Protein AF-A0A966UTX0-F1 (afdb_monomer_lite)

pLDDT: mean 93.43, std 8.61, range [53.66, 98.44]

Structure (mmCIF, N/CA/C/O backbone):
data_AF-A0A966UTX0-F1
#
_entry.id   AF-A0A966UTX0-F1
#
loop_
_atom_site.group_PDB
_atom_site.id
_atom_site.type_symbol
_atom_site.label_atom_id
_atom_site.label_alt_id
_atom_site.label_comp_id
_atom_site.label_asym_id
_atom_site.label_entity_id
_atom_site.label_seq_id
_atom_site.pdbx_PDB_ins_code
_atom_site.Cartn_x
_atom_site.Cartn_y
_atom_site.Cartn_z
_atom_site.occupancy
_atom_site.B_iso_or_equiv
_atom_site.auth_seq_id
_atom_site.auth_comp_id
_atom_site.auth_asym_id
_atom_site.auth_atom_id
_atom_site.pdbx_PDB_model_num
ATOM 1 N N . MET A 1 1 ? 28.470 7.328 -10.025 1.00 53.66 1 MET A N 1
ATOM 2 C CA . MET A 1 1 ? 27.880 6.794 -8.776 1.00 53.66 1 MET A CA 1
ATOM 3 C C . MET A 1 1 ? 26.417 7.216 -8.711 1.00 53.66 1 MET A C 1
ATOM 5 O O . MET A 1 1 ? 26.149 8.389 -8.480 1.00 53.66 1 MET A O 1
ATOM 9 N N . ALA A 1 2 ? 25.469 6.323 -9.007 1.00 60.69 2 ALA A N 1
ATOM 10 C CA . ALA A 1 2 ? 24.045 6.658 -8.938 1.00 60.69 2 ALA A CA 1
ATOM 11 C C . ALA A 1 2 ? 23.622 6.802 -7.466 1.00 60.69 2 ALA A C 1
ATOM 13 O O . ALA A 1 2 ? 23.802 5.875 -6.678 1.00 60.69 2 ALA A O 1
ATOM 14 N N . ARG A 1 3 ? 23.090 7.966 -7.074 1.00 73.81 3 ARG A N 1
ATOM 15 C CA . ARG A 1 3 ? 22.502 8.148 -5.737 1.00 73.81 3 ARG A CA 1
ATOM 16 C C . ARG A 1 3 ? 21.242 7.286 -5.667 1.00 73.81 3 ARG A C 1
ATOM 18 O O . ARG A 1 3 ? 20.348 7.441 -6.495 1.00 73.81 3 ARG A O 1
ATOM 25 N N . SER A 1 4 ? 21.190 6.368 -4.705 1.00 78.19 4 SER A N 1
ATOM 26 C CA . SER A 1 4 ? 20.012 5.528 -4.487 1.00 78.19 4 SER A CA 1
ATOM 27 C C . SER A 1 4 ? 18.797 6.402 -4.170 1.00 78.19 4 SER A C 1
ATOM 29 O O . SER A 1 4 ? 18.864 7.275 -3.308 1.00 78.19 4 SER A O 1
ATOM 31 N N . ALA A 1 5 ? 17.678 6.156 -4.852 1.00 82.06 5 ALA A N 1
ATOM 32 C CA . ALA A 1 5 ? 16.402 6.808 -4.556 1.00 82.06 5 ALA A CA 1
ATOM 33 C C . ALA A 1 5 ? 15.742 6.279 -3.262 1.00 82.06 5 ALA A C 1
ATOM 35 O O . ALA A 1 5 ? 14.698 6.785 -2.841 1.00 82.06 5 ALA A O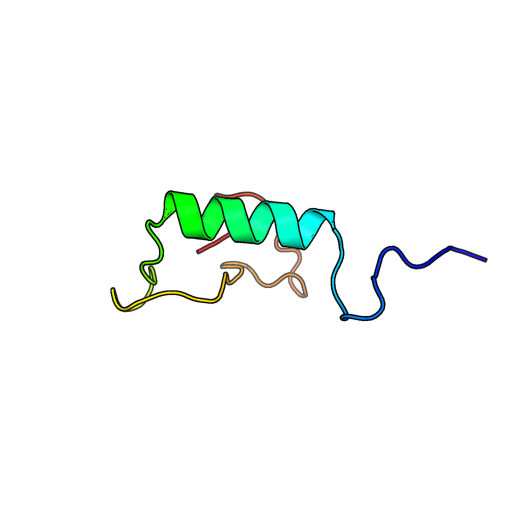 1
ATOM 36 N N . LEU A 1 6 ? 16.312 5.236 -2.645 1.00 87.19 6 LEU A N 1
ATOM 37 C CA . LEU A 1 6 ? 15.833 4.668 -1.388 1.00 87.19 6 LEU A CA 1
ATOM 38 C C . LEU A 1 6 ? 16.292 5.529 -0.212 1.00 87.19 6 LEU A C 1
ATOM 40 O O . LEU A 1 6 ? 17.470 5.857 -0.084 1.00 87.19 6 LEU A O 1
ATOM 44 N N . ARG A 1 7 ? 15.360 5.848 0.690 1.00 85.06 7 ARG A N 1
ATOM 45 C CA . ARG A 1 7 ? 15.720 6.398 2.003 1.00 85.06 7 ARG A CA 1
ATOM 46 C C . ARG A 1 7 ? 16.277 5.296 2.900 1.00 85.06 7 ARG A C 1
ATOM 48 O O . ARG A 1 7 ? 16.055 4.116 2.641 1.00 85.06 7 ARG A O 1
ATOM 55 N N . SER A 1 8 ? 16.914 5.689 4.003 1.00 87.56 8 SER A N 1
ATOM 56 C CA . SER A 1 8 ? 17.420 4.767 5.033 1.00 87.56 8 SER A CA 1
ATOM 57 C C . SER A 1 8 ? 16.363 3.788 5.558 1.00 87.56 8 SER A C 1
ATOM 59 O O . SER A 1 8 ? 16.702 2.691 5.977 1.00 87.56 8 SER A O 1
ATOM 61 N N . THR A 1 9 ? 15.078 4.142 5.477 1.00 84.31 9 THR A N 1
ATOM 62 C CA . THR A 1 9 ? 13.947 3.283 5.863 1.00 84.31 9 THR A CA 1
ATOM 63 C C . THR A 1 9 ? 13.479 2.316 4.762 1.00 84.31 9 THR A C 1
ATOM 65 O O . THR A 1 9 ? 12.387 1.768 4.855 1.00 84.31 9 THR A O 1
ATOM 68 N N . GLY A 1 10 ? 14.253 2.125 3.688 1.00 87.12 10 GLY A N 1
ATOM 69 C CA . GLY A 1 10 ? 14.027 1.065 2.694 1.00 87.12 10 GLY A CA 1
ATOM 70 C C . GLY A 1 10 ? 12.958 1.346 1.631 1.00 87.12 10 GLY A C 1
ATOM 71 O O . GLY A 1 10 ? 12.661 0.478 0.819 1.00 87.12 10 GLY A O 1
ATOM 72 N N . SER A 1 11 ? 12.382 2.551 1.584 1.00 90.00 11 SER A N 1
ATOM 73 C CA . SER A 1 11 ? 11.423 2.935 0.535 1.00 90.00 11 SER A CA 1
ATOM 74 C C . SER A 1 11 ? 11.658 4.340 -0.024 1.00 90.00 11 SER A C 1
ATOM 76 O O . SER A 1 11 ? 12.353 5.172 0.575 1.00 90.00 11 SER A O 1
ATOM 78 N N . THR A 1 12 ? 11.093 4.608 -1.201 1.00 93.31 12 THR A N 1
ATOM 79 C CA . THR A 1 12 ? 11.201 5.900 -1.895 1.00 93.31 12 THR A CA 1
ATOM 80 C C . THR A 1 12 ? 10.125 6.875 -1.410 1.00 93.31 12 THR A C 1
ATOM 82 O O . THR A 1 12 ? 9.045 6.470 -0.976 1.00 93.31 12 THR A O 1
ATOM 85 N N . ASP A 1 13 ? 10.385 8.184 -1.482 1.00 93.44 13 ASP A N 1
ATOM 86 C CA . ASP A 1 13 ? 9.376 9.195 -1.114 1.00 93.44 13 ASP A CA 1
ATOM 87 C C . ASP A 1 13 ? 8.157 9.172 -2.033 1.00 93.44 13 ASP A C 1
ATOM 89 O O . ASP A 1 13 ? 7.036 9.430 -1.592 1.00 93.44 13 ASP A O 1
ATOM 93 N N . ARG A 1 14 ? 8.364 8.791 -3.297 1.00 93.62 14 ARG A N 1
ATOM 94 C CA . ARG A 1 14 ? 7.284 8.547 -4.251 1.00 93.62 14 ARG A CA 1
ATOM 95 C C . ARG A 1 14 ? 6.344 7.450 -3.749 1.00 93.62 14 ARG A C 1
ATOM 97 O O . ARG A 1 14 ? 5.143 7.692 -3.680 1.00 93.62 14 ARG A O 1
ATOM 104 N N . TRP A 1 15 ? 6.881 6.293 -3.350 1.00 95.00 15 TRP A N 1
ATOM 105 C CA . TRP A 1 15 ? 6.069 5.176 -2.858 1.00 95.00 15 TRP A CA 1
ATOM 106 C C . TRP A 1 15 ? 5.280 5.550 -1.602 1.00 95.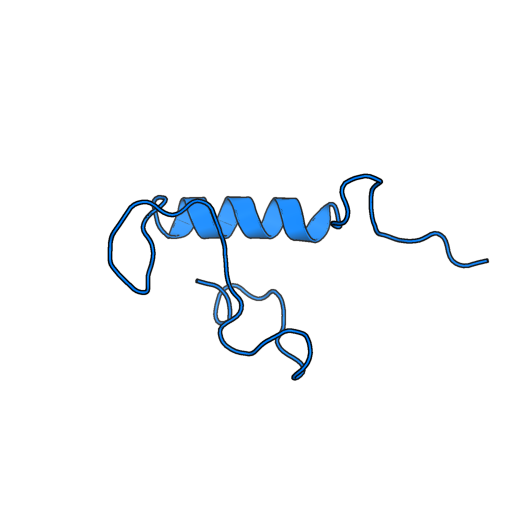00 15 TRP A C 1
ATOM 108 O O . TRP A 1 15 ? 4.086 5.283 -1.527 1.00 95.00 15 TRP A O 1
ATOM 118 N N . ARG A 1 16 ? 5.901 6.255 -0.645 1.00 94.81 16 ARG A N 1
ATOM 119 C CA . ARG A 1 16 ? 5.200 6.699 0.575 1.00 94.81 16 ARG A CA 1
ATOM 120 C C . ARG A 1 16 ? 3.987 7.576 0.265 1.00 94.81 16 ARG A C 1
ATOM 122 O O . ARG A 1 16 ? 2.937 7.384 0.870 1.00 94.81 16 ARG A O 1
ATOM 129 N N . LYS A 1 17 ? 4.114 8.508 -0.687 1.00 96.81 17 LYS A N 1
ATOM 130 C CA . LYS A 1 17 ? 2.999 9.369 -1.117 1.00 96.81 17 LYS A CA 1
ATOM 131 C C . LYS A 1 17 ? 1.883 8.567 -1.787 1.00 96.81 17 LYS A C 1
ATOM 133 O O . LYS A 1 17 ? 0.719 8.838 -1.522 1.00 96.81 17 LYS A O 1
ATOM 138 N N . ILE A 1 18 ? 2.229 7.599 -2.636 1.00 97.56 18 ILE A N 1
ATOM 139 C CA . ILE A 1 18 ? 1.249 6.734 -3.310 1.00 97.56 18 ILE A CA 1
ATOM 140 C C . ILE A 1 18 ? 0.510 5.874 -2.281 1.00 97.56 18 ILE A C 1
ATOM 142 O O . ILE A 1 18 ? -0.714 5.928 -2.232 1.00 97.56 18 ILE A O 1
ATOM 146 N N . ARG A 1 19 ? 1.237 5.184 -1.392 1.00 97.38 19 ARG A N 1
ATOM 147 C CA . ARG A 1 19 ? 0.656 4.344 -0.334 1.00 97.38 19 ARG A CA 1
ATOM 148 C C . ARG A 1 19 ? -0.380 5.097 0.503 1.00 97.38 19 ARG A C 1
ATOM 150 O O . ARG A 1 19 ? -1.456 4.572 0.749 1.00 97.38 19 ARG A O 1
ATOM 157 N N . VAL A 1 20 ? -0.069 6.322 0.934 1.00 98.00 20 VAL A N 1
ATOM 158 C CA . VAL A 1 20 ? -1.014 7.127 1.731 1.00 98.00 20 VAL A CA 1
ATOM 159 C C . VAL A 1 20 ? -2.281 7.451 0.936 1.00 98.00 20 VAL A C 1
ATOM 161 O O . VAL A 1 20 ? -3.370 7.334 1.483 1.00 98.00 20 VAL A O 1
ATOM 164 N N . LYS A 1 21 ? -2.161 7.801 -0.351 1.00 98.25 21 LYS A N 1
ATOM 165 C CA . LYS A 1 21 ? -3.326 8.090 -1.202 1.00 98.25 21 LYS A CA 1
ATOM 166 C C . LYS A 1 21 ? -4.227 6.873 -1.407 1.00 98.25 21 LYS A C 1
ATOM 168 O O . LYS A 1 21 ? -5.439 7.036 -1.403 1.00 98.25 21 LYS A O 1
ATOM 173 N N . ILE A 1 22 ? -3.648 5.685 -1.590 1.00 98.38 22 ILE A N 1
ATOM 174 C CA . ILE A 1 22 ? -4.423 4.449 -1.774 1.00 98.38 22 ILE A CA 1
ATOM 175 C C . ILE A 1 22 ? -5.154 4.073 -0.483 1.00 98.38 22 ILE A C 1
ATOM 177 O O . ILE A 1 22 ? -6.365 3.902 -0.515 1.00 98.38 22 ILE A O 1
ATOM 181 N N . LEU A 1 23 ? -4.474 4.101 0.670 1.00 98.44 23 LEU A N 1
ATOM 182 C CA . LEU A 1 23 ? -5.137 3.872 1.962 1.00 98.44 23 LEU A CA 1
ATOM 183 C C . LEU A 1 23 ? -6.286 4.861 2.209 1.00 98.44 23 LEU A C 1
ATOM 185 O O . LEU A 1 23 ? -7.340 4.469 2.690 1.00 98.44 23 LEU A O 1
ATOM 189 N N . GLN A 1 24 ? -6.109 6.136 1.849 1.00 98.31 24 GLN A N 1
ATOM 190 C CA . GLN A 1 24 ? -7.172 7.138 1.961 1.00 98.31 24 GLN A CA 1
ATOM 191 C C . GLN A 1 24 ? -8.338 6.881 0.998 1.00 98.31 24 GLN A C 1
ATOM 193 O O . GLN A 1 24 ? -9.488 7.026 1.406 1.00 98.31 24 GLN A O 1
ATOM 198 N N . ARG A 1 25 ? -8.060 6.494 -0.257 1.00 97.88 25 ARG A N 1
ATOM 199 C CA . ARG A 1 25 ? -9.080 6.111 -1.251 1.00 97.88 25 ARG A CA 1
ATOM 200 C C . ARG A 1 25 ? -9.949 4.974 -0.720 1.00 97.88 25 ARG A C 1
ATOM 202 O O . ARG A 1 25 ? -11.170 5.047 -0.810 1.00 97.88 25 ARG A O 1
ATOM 209 N N . ASP A 1 26 ? -9.303 3.975 -0.133 1.00 97.94 26 ASP A N 1
ATOM 210 C CA . ASP A 1 26 ? -9.946 2.747 0.329 1.00 97.94 26 ASP A CA 1
ATOM 211 C C . ASP A 1 26 ? -10.492 2.872 1.755 1.00 97.94 26 ASP A C 1
ATOM 213 O O . ASP A 1 26 ? -10.895 1.881 2.353 1.00 97.94 26 ASP A O 1
ATOM 217 N N . GLN A 1 27 ? -10.516 4.091 2.309 1.00 98.19 27 GLN A N 1
ATOM 218 C CA . GLN A 1 27 ? -10.998 4.389 3.661 1.00 98.19 27 GLN A CA 1
ATOM 219 C C . GLN A 1 27 ? -10.319 3.540 4.743 1.00 98.19 27 GLN A C 1
ATOM 221 O O . GLN A 1 27 ? -10.917 3.239 5.770 1.00 98.19 27 GLN A O 1
ATOM 226 N N . TYR A 1 28 ? -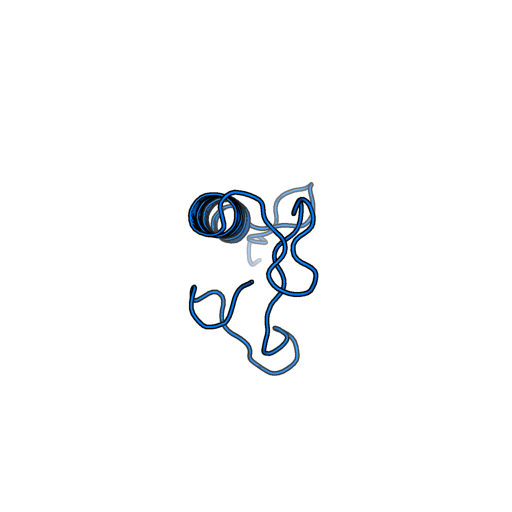9.053 3.179 4.521 1.00 98.19 28 TYR A N 1
ATOM 227 C CA . TYR A 1 28 ? -8.290 2.272 5.372 1.00 98.19 28 TYR A CA 1
ATOM 228 C C . TYR A 1 28 ? -8.972 0.904 5.545 1.00 98.19 28 TYR A C 1
ATOM 230 O O . TYR A 1 28 ? -8.824 0.280 6.589 1.00 98.19 28 TYR A O 1
ATOM 238 N N . VAL A 1 29 ? -9.676 0.413 4.519 1.00 98.06 29 VAL A N 1
ATOM 239 C CA . VAL A 1 29 ? -10.302 -0.916 4.488 1.00 98.06 29 VAL A CA 1
ATOM 240 C C . VAL A 1 29 ? -9.605 -1.808 3.461 1.00 98.06 29 VAL A C 1
ATOM 242 O O . VAL A 1 29 ? -9.434 -1.448 2.296 1.00 98.06 29 VAL A O 1
ATOM 245 N N . CYS A 1 30 ? -9.215 -3.002 3.900 1.00 97.06 30 CYS A N 1
ATOM 246 C CA . CYS A 1 30 ? -8.551 -4.017 3.097 1.00 97.06 30 CYS A CA 1
ATOM 247 C C . CYS A 1 30 ? -9.498 -4.533 2.018 1.00 97.06 30 CYS A C 1
ATOM 249 O O . CYS A 1 30 ? -10.541 -5.113 2.324 1.00 97.06 30 CYS A O 1
ATOM 251 N N . GLN A 1 31 ? -9.102 -4.397 0.754 1.00 96.19 31 GLN A N 1
ATOM 252 C CA . GLN A 1 31 ? -9.927 -4.832 -0.374 1.00 96.19 31 GLN A CA 1
ATOM 253 C C . GLN A 1 31 ? -10.052 -6.360 -0.481 1.00 96.19 31 GLN A C 1
ATOM 255 O O . GLN A 1 31 ? -10.969 -6.855 -1.129 1.00 96.19 31 GLN A O 1
ATOM 260 N N . TYR A 1 32 ? -9.168 -7.124 0.169 1.00 95.81 32 TYR A N 1
ATOM 261 C CA . TYR A 1 32 ? -9.256 -8.585 0.179 1.00 95.81 32 TYR A CA 1
ATOM 262 C C . TYR A 1 32 ? -10.285 -9.121 1.180 1.00 95.81 32 TYR A C 1
AT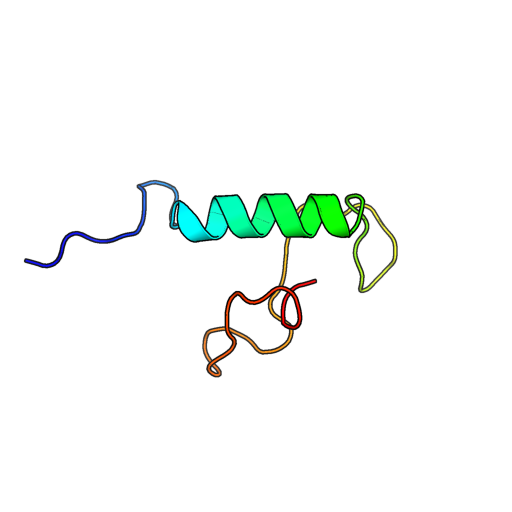OM 264 O O . TYR A 1 32 ? -11.008 -10.062 0.865 1.00 95.81 32 TYR A O 1
ATOM 272 N N . CYS A 1 33 ? -10.326 -8.573 2.399 1.00 96.81 33 CYS A N 1
ATOM 273 C CA . CYS A 1 33 ? -11.092 -9.160 3.508 1.00 96.81 33 CYS A CA 1
ATOM 274 C C . CYS A 1 33 ? -12.065 -8.202 4.208 1.00 96.81 33 CYS A C 1
ATOM 276 O O . CYS A 1 33 ? -12.812 -8.637 5.083 1.00 96.81 33 CYS A O 1
ATOM 278 N N . GLY A 1 34 ? -12.059 -6.911 3.869 1.00 97.00 34 GLY A N 1
ATOM 279 C CA . GLY A 1 34 ? -12.941 -5.903 4.463 1.00 97.00 34 GLY A CA 1
ATOM 280 C C . GLY A 1 34 ? -12.581 -5.469 5.891 1.00 97.00 34 GLY A C 1
ATOM 281 O O . GLY A 1 34 ? -13.364 -4.758 6.508 1.00 97.00 34 GLY A O 1
ATOM 282 N N . GLN A 1 35 ? -11.437 -5.899 6.432 1.00 97.50 35 GLN A N 1
ATOM 283 C CA . GLN A 1 35 ? -10.918 -5.452 7.737 1.00 97.50 35 GLN A CA 1
ATOM 284 C C . GLN A 1 35 ? -10.043 -4.198 7.595 1.00 97.50 35 GLN A C 1
ATOM 286 O O . GLN A 1 35 ? -9.742 -3.783 6.478 1.00 97.50 35 GLN A O 1
ATOM 291 N N . ASP A 1 36 ? -9.576 -3.624 8.704 1.00 98.06 36 ASP A N 1
ATOM 292 C CA . ASP A 1 36 ? -8.690 -2.454 8.686 1.00 98.06 36 ASP A CA 1
ATOM 293 C C . ASP A 1 36 ? -7.388 -2.709 7.897 1.00 98.06 36 ASP A C 1
ATOM 295 O O . ASP A 1 36 ? -6.682 -3.701 8.103 1.00 98.06 36 ASP A O 1
ATOM 299 N N . ALA A 1 37 ? -7.038 -1.781 7.005 1.00 97.81 37 ALA A N 1
ATOM 300 C CA . ALA A 1 37 ? -5.836 -1.816 6.182 1.00 97.81 37 ALA A CA 1
ATOM 301 C C . ALA A 1 37 ? -4.745 -0.882 6.708 1.00 97.81 37 ALA A C 1
ATOM 303 O O . ALA A 1 37 ? -4.940 0.314 6.939 1.00 97.81 37 ALA A O 1
ATOM 304 N N . THR A 1 38 ? -3.532 -1.426 6.797 1.00 97.06 38 THR A N 1
ATOM 305 C CA . THR A 1 38 ? -2.310 -0.664 7.108 1.00 97.06 38 THR A CA 1
ATOM 306 C C . THR A 1 38 ? -1.239 -0.799 6.027 1.00 97.06 38 THR A C 1
ATOM 308 O O . THR A 1 38 ? -0.202 -0.131 6.082 1.00 97.06 38 THR A O 1
ATOM 311 N N . THR A 1 39 ? -1.474 -1.621 5.012 1.00 96.31 39 THR A N 1
ATOM 312 C CA . THR A 1 39 ? -0.559 -1.893 3.900 1.00 96.31 39 THR A CA 1
ATOM 313 C C . THR A 1 39 ? -1.274 -1.679 2.573 1.00 96.31 39 THR A C 1
ATOM 315 O O . THR A 1 39 ? -2.491 -1.552 2.543 1.00 96.31 39 THR A O 1
ATOM 318 N N . VAL A 1 40 ? -0.491 -1.557 1.503 1.00 97.56 40 VAL A N 1
ATOM 319 C CA . VAL A 1 40 ? -0.984 -1.479 0.124 1.00 97.56 40 VAL A CA 1
ATOM 320 C C . VAL A 1 40 ? -0.169 -2.476 -0.675 1.00 97.56 40 VAL A C 1
ATOM 322 O O . VAL A 1 40 ? 1.066 -2.416 -0.625 1.00 97.56 40 VAL A O 1
ATOM 325 N N . ASP A 1 41 ? -0.856 -3.345 -1.397 1.00 96.06 41 ASP A N 1
ATOM 326 C CA . ASP A 1 41 ? -0.282 -4.412 -2.195 1.00 96.06 41 ASP A CA 1
ATOM 327 C C . ASP A 1 41 ? -0.461 -4.137 -3.686 1.00 96.06 41 ASP A C 1
ATOM 329 O O . ASP A 1 41 ? -1.426 -3.522 -4.139 1.00 96.06 41 ASP A O 1
ATOM 333 N N . HIS A 1 42 ? 0.498 -4.621 -4.470 1.00 97.50 42 HIS A N 1
ATOM 334 C CA . HIS A 1 42 ? 0.387 -4.628 -5.920 1.00 97.50 42 HIS A CA 1
ATOM 335 C C . HIS A 1 42 ? -0.369 -5.874 -6.385 1.00 97.50 42 HIS A C 1
ATOM 337 O O . HIS A 1 42 ? 0.072 -6.986 -6.093 1.00 97.50 42 HIS A O 1
ATOM 343 N N . ILE A 1 43 ? -1.430 -5.701 -7.178 1.00 97.06 43 ILE A N 1
ATOM 344 C CA . ILE A 1 43 ? -2.183 -6.815 -7.785 1.00 97.06 43 ILE A CA 1
ATOM 345 C C . ILE A 1 43 ? -1.254 -7.633 -8.691 1.00 97.06 43 ILE A C 1
ATOM 347 O O . ILE A 1 43 ? -1.108 -8.846 -8.540 1.00 97.06 43 ILE A O 1
ATOM 351 N N . ILE A 1 44 ? -0.574 -6.957 -9.617 1.00 97.62 44 ILE A N 1
ATOM 352 C CA . ILE A 1 44 ? 0.558 -7.501 -10.362 1.00 97.62 44 ILE A CA 1
ATOM 353 C C . ILE A 1 44 ? 1.820 -7.129 -9.581 1.00 97.62 44 ILE A C 1
ATOM 355 O O . ILE A 1 44 ? 2.129 -5.941 -9.487 1.00 97.62 44 ILE A O 1
ATOM 359 N N . PRO A 1 45 ? 2.593 -8.092 -9.047 1.00 96.94 45 PRO A N 1
ATOM 360 C CA . PRO A 1 45 ? 3.798 -7.788 -8.283 1.00 96.94 45 PRO A CA 1
ATOM 361 C C . PRO A 1 45 ? 4.809 -6.956 -9.079 1.00 96.94 45 PRO A C 1
ATOM 363 O O . PRO A 1 45 ? 5.022 -7.193 -10.271 1.00 96.94 45 PRO A O 1
ATOM 366 N N . ARG A 1 46 ? 5.534 -6.050 -8.407 1.00 93.50 46 ARG A N 1
ATOM 367 C CA . ARG A 1 46 ? 6.611 -5.255 -9.037 1.00 93.50 46 ARG A CA 1
ATOM 368 C C . ARG A 1 46 ? 7.673 -6.122 -9.721 1.00 93.50 46 ARG A C 1
ATOM 370 O O . ARG A 1 46 ? 8.167 -5.754 -10.781 1.00 93.50 46 ARG A O 1
ATOM 377 N N . SER A 1 47 ? 7.995 -7.289 -9.156 1.00 95.19 47 SER A N 1
ATOM 378 C CA . SER A 1 47 ? 8.938 -8.251 -9.754 1.00 95.19 47 SER A CA 1
ATOM 379 C C . SER A 1 47 ? 8.450 -8.847 -11.078 1.00 95.19 47 SER A C 1
ATOM 381 O O . SER A 1 47 ? 9.263 -9.315 -11.867 1.00 95.19 47 SER A O 1
ATOM 383 N N . LYS A 1 48 ? 7.139 -8.802 -11.337 1.00 96.50 48 LYS A N 1
ATOM 384 C CA . LYS A 1 48 ? 6.493 -9.236 -12.581 1.00 96.50 48 LYS A CA 1
ATOM 385 C C . LYS A 1 48 ? 6.128 -8.061 -13.499 1.00 96.50 48 LYS A C 1
ATOM 387 O O . LYS A 1 48 ? 5.364 -8.244 -14.438 1.00 96.50 48 LYS A O 1
ATOM 392 N N . GLY A 1 49 ? 6.660 -6.863 -13.238 1.00 95.44 49 GLY A N 1
ATOM 393 C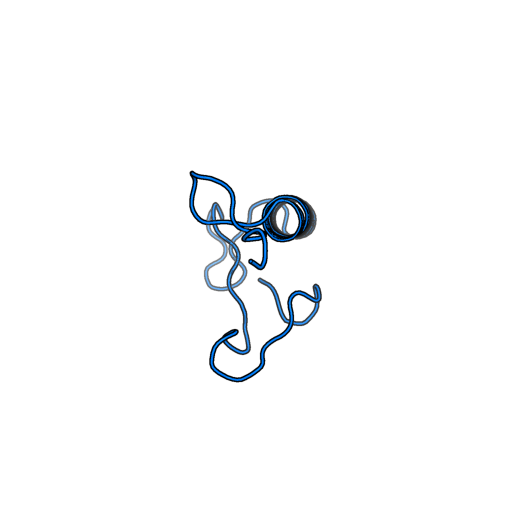 CA . GLY A 1 49 ? 6.414 -5.671 -14.056 1.00 95.44 49 GLY A CA 1
ATOM 394 C C . GLY A 1 49 ? 5.190 -4.847 -13.650 1.00 95.44 49 GLY A C 1
ATOM 395 O O . GLY A 1 49 ? 4.801 -3.943 -14.385 1.00 95.44 49 GLY A O 1
ATOM 396 N N . GLY A 1 50 ? 4.595 -5.116 -12.485 1.00 96.69 50 GLY A N 1
ATOM 397 C CA . GLY A 1 50 ? 3.521 -4.288 -11.944 1.00 96.69 50 GLY A CA 1
ATOM 398 C C . GLY A 1 50 ? 3.950 -2.844 -11.698 1.00 96.69 50 GLY A C 1
ATOM 399 O O . GLY A 1 50 ? 5.052 -2.580 -11.206 1.00 96.69 50 GLY A O 1
ATOM 400 N N . ASN A 1 51 ? 3.066 -1.909 -12.036 1.00 96.31 51 ASN A N 1
ATOM 401 C CA . ASN A 1 51 ? 3.288 -0.477 -11.872 1.00 96.31 51 ASN A CA 1
ATOM 402 C C . ASN A 1 51 ? 2.701 0.034 -10.538 1.00 96.31 51 ASN A C 1
ATOM 404 O O . ASN A 1 51 ? 1.930 -0.658 -9.880 1.00 96.31 51 ASN A O 1
ATOM 408 N N . ASP A 1 52 ? 3.058 1.260 -10.151 1.00 96.88 52 ASP A N 1
ATOM 409 C CA . ASP A 1 52 ? 2.517 1.925 -8.953 1.00 96.88 52 ASP A CA 1
ATOM 410 C C . ASP A 1 52 ? 1.268 2.779 -9.279 1.00 96.88 52 ASP A C 1
ATOM 412 O O . ASP A 1 52 ? 1.056 3.827 -8.660 1.00 96.88 52 ASP A O 1
ATOM 416 N N . LEU A 1 53 ? 0.495 2.415 -10.311 1.00 96.94 53 LEU A N 1
ATOM 417 C CA . LEU A 1 53 ? -0.741 3.117 -10.656 1.00 96.94 53 LEU A CA 1
ATOM 418 C C . LEU A 1 53 ? -1.901 2.624 -9.772 1.00 96.94 53 LEU A C 1
ATOM 420 O O . LEU A 1 53 ? -1.898 1.467 -9.358 1.00 96.94 53 LEU A O 1
ATOM 424 N N . PRO A 1 54 ? -2.895 3.478 -9.458 1.00 96.56 54 PRO A N 1
ATOM 425 C CA . PRO A 1 54 ? -3.969 3.117 -8.529 1.00 96.56 54 PRO A CA 1
ATOM 426 C C . PRO A 1 54 ? -4.810 1.897 -8.928 1.00 96.56 54 PRO A C 1
ATOM 428 O O . PRO A 1 54 ? -5.392 1.265 -8.055 1.00 96.56 54 PRO A O 1
ATOM 431 N N . ASP A 1 55 ? -4.900 1.578 -10.216 1.00 97.12 55 ASP A N 1
ATOM 432 C CA . ASP A 1 55 ? -5.601 0.403 -10.749 1.00 97.12 55 ASP A CA 1
ATOM 433 C C . ASP A 1 55 ? -4.894 -0.922 -10.422 1.00 97.12 55 ASP A C 1
ATOM 435 O O . ASP A 1 55 ? -5.541 -1.962 -10.364 1.00 97.12 55 ASP A O 1
ATOM 439 N N . ASN A 1 56 ? -3.585 -0.884 -10.164 1.00 97.88 56 ASN A N 1
ATOM 440 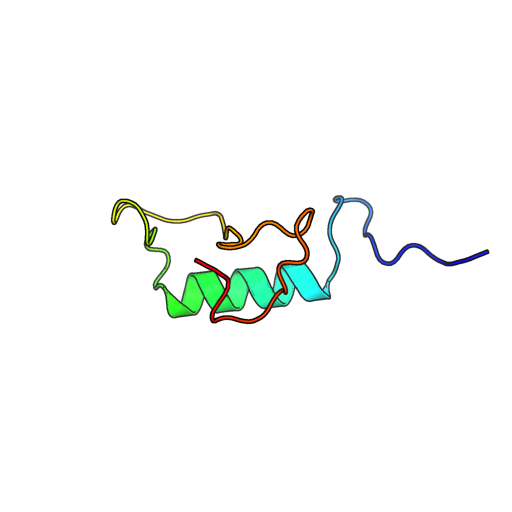C CA . ASN A 1 56 ? -2.778 -2.036 -9.770 1.00 97.88 56 ASN A CA 1
ATOM 441 C C . ASN A 1 56 ? -2.519 -2.102 -8.252 1.00 97.88 56 ASN A C 1
ATOM 443 O O . ASN A 1 56 ? -1.702 -2.913 -7.818 1.00 97.88 56 ASN A O 1
ATOM 447 N N . LEU A 1 57 ? -3.153 -1.242 -7.447 1.00 97.94 57 LEU A N 1
ATOM 448 C CA . LEU A 1 57 ? -2.894 -1.106 -6.010 1.00 97.94 57 LEU A CA 1
ATOM 449 C C . LEU A 1 57 ? -4.172 -1.245 -5.187 1.00 97.94 57 LEU A C 1
ATOM 451 O O . LEU A 1 57 ? -5.158 -0.553 -5.468 1.00 97.94 57 LEU A O 1
ATOM 455 N N . ILE A 1 58 ? -4.116 -2.078 -4.147 1.00 96.19 58 ILE A N 1
ATOM 456 C CA . ILE A 1 58 ? -5.219 -2.358 -3.214 1.00 96.19 58 ILE A CA 1
ATOM 457 C C . ILE A 1 58 ? -4.750 -2.543 -1.774 1.00 96.19 58 ILE A C 1
ATOM 459 O O . ILE A 1 58 ? -3.523 -2.676 -1.570 1.00 96.19 58 ILE A O 1
#

Radius of gyration: 12.76 Å; chains: 1; bounding box: 41×19×23 Å

Foldseek 3Di:
DDDDQADPVGDHPVLVVLFVVLCVVCVQADPVPRHGHDGKDFCQHVVNVTDSDSVRID

Secondary structure (DSSP, 8-state):
-PPPS--TTSS-HHHHHHHHHHHHHTTTB-TTTSSB-----BSS-GGGT--SSGGGB-

Sequence (58 aa):
MARSALRSTGSTDRWRKIRVKILQRDQYVCQYCGQDATTVDHIIPRSKGGNDLPDNLI